Protein AF-A0A7S3IAJ1-F1 (afdb_monomer_lite)

Foldseek 3Di:
DPPPPPPPVVVVVVVVVVCVVVLVVVVVVLVPDPDDLVVSLVVVLVSLVVVVLVVLLNQLSVLLSVCVNVLPFAFPVDNDSLVPDDPVSSSVSSSVLSVCLLVPHDGDDDDPVSVVVSVVSSVVSVVSVVVSVVVNVVSVD

pLDDT: mean 77.41, std 12.77, range [37.03, 92.25]

InterPro domains:
  IPR005821 Ion transport domain [PF00520] (11-137)
  IPR050818 Potassium channel, voltage-dependent, EAG/ELK/ERG-like, animal-type [PTHR10217] (10-140)

Secondary structure (DSSP, 8-state):
-------HHHHHHHHHHGGGHHHHHHHHHHHH----HHHHHHHHHHHHHHHHHHHHHHHHHHHHHHHHHH-----TT--S-GGGS-HHHHHHHHHHHHHHHHHT------SHHHHHHHHHHHHHHHHHHHHHHHHHHHHH-

Organism: NCBI:txid342563

Structure (mmCIF, N/CA/C/O backbone):
data_AF-A0A7S3IAJ1-F1
#
_entry.id   AF-A0A7S3IAJ1-F1
#
loop_
_atom_site.group_PDB
_atom_site.id
_atom_site.type_symbol
_atom_site.label_atom_id
_atom_site.label_alt_id
_atom_site.label_comp_id
_atom_site.label_asym_id
_atom_site.label_entity_id
_atom_site.label_seq_id
_atom_site.pdbx_PDB_ins_code
_atom_site.Cartn_x
_atom_site.Cartn_y
_atom_site.Cartn_z
_atom_site.occupancy
_atom_site.B_iso_or_equiv
_atom_site.auth_seq_id
_atom_site.auth_comp_id
_atom_site.auth_asym_id
_atom_site.auth_atom_id
_atom_site.pdbx_PDB_model_num
ATOM 1 N N . LYS A 1 1 ? 22.131 -12.814 -17.090 1.00 38.03 1 LYS A N 1
ATOM 2 C CA . LYS A 1 1 ? 22.002 -14.233 -16.691 1.00 38.03 1 LYS A CA 1
ATOM 3 C C . LYS A 1 1 ? 22.110 -14.258 -15.177 1.00 38.03 1 LYS A C 1
ATOM 5 O O . LYS A 1 1 ? 23.207 -14.431 -14.697 1.00 38.03 1 LYS A O 1
ATOM 10 N N . ASP A 1 2 ? 21.004 -13.954 -14.503 1.00 37.03 2 ASP A N 1
ATOM 11 C CA . ASP A 1 2 ? 20.763 -14.167 -13.068 1.00 37.03 2 ASP A CA 1
ATOM 12 C C . ASP A 1 2 ? 19.268 -13.914 -12.860 1.00 37.03 2 ASP A C 1
ATOM 14 O O . ASP A 1 2 ? 18.814 -12.819 -12.563 1.00 37.03 2 ASP A O 1
ATOM 18 N N . SER A 1 3 ? 18.479 -14.926 -13.210 1.00 41.53 3 SER A N 1
ATOM 19 C CA . SER A 1 3 ? 17.014 -14.931 -13.131 1.00 41.53 3 SER A CA 1
ATOM 20 C C . SER A 1 3 ? 16.522 -15.918 -12.065 1.00 41.53 3 SER A C 1
ATOM 22 O O . SER A 1 3 ? 15.397 -16.402 -12.142 1.00 41.53 3 SER A O 1
ATOM 24 N N . SER A 1 4 ? 17.386 -16.268 -11.106 1.00 45.78 4 SER A N 1
ATOM 25 C CA . SER A 1 4 ? 17.139 -17.288 -10.077 1.00 45.78 4 SER A CA 1
ATOM 26 C C . SER A 1 4 ? 17.274 -16.789 -8.639 1.00 45.78 4 SER A C 1
ATOM 28 O O . SER A 1 4 ? 17.060 -17.575 -7.723 1.00 45.78 4 SER A O 1
ATOM 30 N N . GLU A 1 5 ? 17.534 -15.501 -8.417 1.00 44.72 5 GLU A N 1
ATOM 31 C CA . GLU A 1 5 ? 17.255 -14.880 -7.122 1.00 44.72 5 GLU A CA 1
ATOM 32 C C . GLU A 1 5 ? 15.891 -14.198 -7.207 1.00 44.72 5 GLU A C 1
ATOM 34 O O . GLU A 1 5 ? 15.760 -12.985 -7.336 1.00 44.72 5 GLU A O 1
ATOM 39 N N . VAL A 1 6 ? 14.827 -15.005 -7.145 1.00 51.25 6 VAL A N 1
ATOM 40 C CA . VAL A 1 6 ? 13.617 -14.518 -6.479 1.00 51.25 6 VAL A CA 1
ATOM 41 C C . VAL A 1 6 ? 14.059 -14.271 -5.045 1.00 51.25 6 VAL A C 1
ATOM 43 O O . VAL A 1 6 ? 14.154 -15.201 -4.246 1.00 51.25 6 VAL A O 1
ATOM 46 N N . ASP A 1 7 ? 14.453 -13.025 -4.809 1.00 53.66 7 ASP A N 1
ATOM 47 C CA . ASP A 1 7 ? 15.040 -12.479 -3.599 1.00 53.66 7 ASP A CA 1
ATOM 48 C C . ASP A 1 7 ? 14.479 -13.179 -2.355 1.00 53.66 7 ASP A C 1
ATOM 50 O O . ASP A 1 7 ? 13.279 -13.118 -2.071 1.00 53.66 7 ASP A O 1
ATOM 54 N N . LEU A 1 8 ? 15.332 -13.873 -1.599 1.00 51.91 8 LEU A N 1
ATOM 55 C CA . LEU A 1 8 ? 14.949 -14.564 -0.359 1.00 51.91 8 LEU A CA 1
ATOM 56 C C . LEU A 1 8 ? 14.244 -13.594 0.616 1.00 51.91 8 LEU A C 1
ATOM 58 O O . LEU A 1 8 ? 13.355 -13.975 1.377 1.00 51.91 8 LEU A O 1
ATOM 62 N N . SER A 1 9 ? 14.600 -12.312 0.527 1.00 58.19 9 SER A N 1
ATOM 63 C CA . SER A 1 9 ? 13.961 -11.159 1.165 1.00 58.19 9 SER A CA 1
ATOM 64 C C . SER A 1 9 ? 12.497 -10.958 0.743 1.00 58.19 9 SER A C 1
ATOM 66 O O . SER A 1 9 ? 11.669 -10.673 1.605 1.00 58.19 9 SER A O 1
ATOM 68 N N . SER A 1 10 ? 12.136 -11.186 -0.523 1.00 58.06 10 SER A N 1
ATOM 69 C CA . SER A 1 10 ? 10.759 -11.127 -1.046 1.00 58.06 10 SER A CA 1
ATOM 70 C C . SER A 1 10 ? 9.877 -12.257 -0.499 1.00 58.06 10 SER A C 1
ATOM 72 O O . SER A 1 10 ? 8.728 -12.025 -0.114 1.00 58.06 10 SER A O 1
ATOM 74 N N . ILE A 1 11 ? 10.419 -13.474 -0.377 1.00 55.94 11 ILE A N 1
ATOM 75 C CA . ILE A 1 11 ? 9.731 -14.612 0.265 1.00 55.94 11 ILE A CA 1
ATOM 76 C C . ILE A 1 11 ? 9.591 -14.374 1.776 1.00 55.94 11 ILE A C 1
ATOM 78 O O . ILE A 1 11 ? 8.529 -14.620 2.348 1.00 55.94 11 ILE A O 1
ATOM 82 N N . LEU A 1 12 ? 10.618 -13.825 2.430 1.00 58.50 12 LEU A N 1
ATOM 83 C CA . LEU A 1 12 ? 10.544 -13.407 3.834 1.00 58.50 12 LEU A CA 1
ATOM 84 C C . LEU A 1 12 ? 9.524 -12.275 4.056 1.00 58.50 12 LEU A C 1
ATOM 86 O O . LEU A 1 12 ? 8.871 -12.250 5.100 1.00 58.50 12 LEU A O 1
ATOM 90 N N . PHE A 1 13 ? 9.321 -11.387 3.078 1.00 62.62 13 PHE A N 1
ATOM 91 C CA . PHE A 1 13 ? 8.286 -10.345 3.097 1.00 62.62 13 PHE A CA 1
ATOM 92 C C . PHE A 1 13 ? 6.871 -10.931 2.983 1.00 62.62 13 PHE A C 1
ATOM 94 O O . PHE A 1 13 ? 5.982 -10.565 3.756 1.00 62.62 13 PHE A O 1
ATOM 101 N N . LEU A 1 14 ? 6.676 -11.908 2.090 1.00 57.88 14 LEU A N 1
ATOM 102 C CA . LEU A 1 14 ? 5.436 -12.688 1.973 1.00 57.88 14 LEU A CA 1
ATOM 103 C C . LEU A 1 14 ? 5.142 -13.501 3.246 1.00 57.88 14 LEU A C 1
ATOM 105 O O . LEU A 1 14 ? 3.997 -13.571 3.690 1.00 57.88 14 LEU A O 1
ATOM 109 N N . LEU A 1 15 ? 6.163 -14.052 3.907 1.00 57.38 15 LEU A N 1
ATOM 110 C CA . LEU A 1 15 ? 6.016 -14.681 5.227 1.00 57.38 15 LEU A CA 1
ATOM 111 C C . LEU A 1 15 ? 5.776 -13.646 6.344 1.00 57.38 15 LEU A C 1
ATOM 113 O O . LEU A 1 15 ? 5.126 -13.944 7.348 1.00 57.38 15 LEU A O 1
ATOM 117 N N . GLY A 1 16 ? 6.231 -12.406 6.161 1.00 61.50 16 GLY A N 1
ATOM 118 C CA . GLY A 1 16 ? 5.900 -11.256 7.002 1.00 61.50 16 GLY A CA 1
ATOM 119 C C . GLY A 1 16 ? 4.416 -10.881 6.951 1.00 61.50 16 GLY A C 1
ATOM 120 O O . GLY A 1 16 ? 3.850 -10.535 7.988 1.00 61.50 16 GLY A O 1
ATOM 121 N N . ILE A 1 17 ? 3.748 -11.049 5.803 1.00 62.88 17 ILE A N 1
ATOM 122 C CA . ILE A 1 17 ? 2.296 -10.836 5.636 1.00 62.88 17 ILE A CA 1
ATOM 123 C C . ILE A 1 17 ? 1.472 -11.773 6.537 1.00 62.88 17 ILE A C 1
ATOM 125 O O . ILE A 1 17 ? 0.432 -11.371 7.056 1.00 62.88 17 ILE A O 1
ATOM 129 N N . LEU A 1 18 ? 1.959 -12.976 6.861 1.00 54.62 18 LEU A N 1
ATOM 130 C CA . LEU A 1 18 ? 1.295 -13.855 7.840 1.00 54.62 18 LEU A CA 1
ATOM 131 C C . LEU A 1 18 ? 1.302 -13.275 9.270 1.00 54.62 18 LEU A C 1
ATOM 133 O O . LEU A 1 18 ? 0.447 -13.628 10.088 1.00 54.62 18 LEU A O 1
ATOM 137 N N . LYS A 1 19 ? 2.196 -12.325 9.594 1.00 58.66 19 LYS A N 1
ATOM 138 C CA . LYS A 1 19 ? 2.176 -11.621 10.893 1.00 58.66 19 LYS A CA 1
ATOM 139 C C . LYS A 1 19 ? 1.010 -10.632 11.030 1.00 58.66 19 LYS A C 1
ATOM 141 O O . LYS A 1 19 ? 0.747 -10.211 12.160 1.00 58.66 19 LYS A O 1
ATOM 146 N N . ILE A 1 20 ? 0.246 -10.345 9.967 1.00 63.53 20 ILE A N 1
ATOM 147 C CA . ILE A 1 20 ? -1.007 -9.559 10.017 1.00 63.53 20 ILE A CA 1
ATOM 148 C C . ILE A 1 20 ? -2.034 -10.198 10.973 1.00 63.53 20 ILE A C 1
ATOM 150 O O . ILE A 1 20 ? -2.811 -9.490 11.614 1.00 63.53 20 ILE A O 1
ATOM 154 N N . TYR A 1 21 ? -1.962 -11.517 11.203 1.00 61.09 21 TYR A N 1
ATOM 155 C CA . TYR A 1 21 ? -2.769 -12.207 12.219 1.00 61.09 21 TYR A CA 1
ATOM 156 C C . TYR A 1 21 ? -2.631 -11.601 13.632 1.00 61.09 21 TYR A C 1
ATOM 158 O O . TYR A 1 21 ? -3.592 -11.580 14.405 1.00 61.09 21 TYR A O 1
ATOM 166 N N . ARG A 1 22 ? -1.465 -11.044 13.998 1.00 63.50 22 ARG A N 1
ATOM 167 C CA . ARG A 1 22 ? -1.283 -10.408 15.318 1.00 63.50 22 ARG A CA 1
ATOM 168 C C . ARG A 1 22 ? -2.073 -9.110 15.462 1.00 63.50 22 ARG A C 1
ATOM 170 O O . ARG A 1 22 ? -2.503 -8.797 16.568 1.00 63.50 22 ARG A O 1
ATOM 177 N N . ILE A 1 23 ? -2.320 -8.393 14.371 1.00 64.12 23 ILE A N 1
ATOM 178 C CA . ILE A 1 23 ? -3.099 -7.152 14.378 1.00 64.12 23 ILE A CA 1
ATOM 179 C C . ILE A 1 23 ? -4.597 -7.438 14.597 1.00 64.12 23 ILE A C 1
ATOM 181 O O . ILE A 1 23 ? -5.267 -6.677 15.294 1.00 64.12 23 ILE A O 1
ATOM 185 N N . ALA A 1 24 ? -5.110 -8.594 14.155 1.00 61.12 24 ALA A N 1
ATOM 186 C CA . ALA A 1 24 ? -6.467 -9.038 14.499 1.00 61.12 24 ALA A CA 1
ATOM 187 C C . ALA A 1 24 ? -6.666 -9.229 16.019 1.00 61.12 24 ALA A C 1
ATOM 189 O O . ALA A 1 24 ? -7.776 -9.075 16.532 1.00 61.12 24 ALA A O 1
ATOM 190 N N . ARG A 1 25 ? -5.592 -9.488 16.782 1.00 63.28 25 ARG A N 1
ATOM 191 C CA . ARG A 1 25 ? -5.649 -9.533 18.255 1.00 63.28 25 ARG A CA 1
ATOM 192 C C . ARG A 1 25 ? -5.799 -8.148 18.894 1.00 63.28 25 ARG A C 1
ATOM 194 O O . ARG A 1 25 ? -6.306 -8.072 20.012 1.00 63.28 25 ARG A O 1
ATOM 201 N N . LEU A 1 26 ? -5.417 -7.068 18.209 1.00 62.84 26 LEU A N 1
ATOM 202 C CA . LEU A 1 26 ? -5.547 -5.696 18.714 1.00 62.84 26 LEU A CA 1
ATOM 203 C C . LEU A 1 26 ? -7.024 -5.273 18.826 1.00 62.84 26 LEU A C 1
ATOM 205 O O . LEU A 1 26 ? -7.406 -4.647 19.814 1.00 62.84 26 LEU A O 1
ATOM 209 N N . ASN A 1 27 ? -7.877 -5.747 17.903 1.00 62.38 27 ASN A N 1
ATOM 210 C CA . ASN A 1 27 ? -9.340 -5.608 17.989 1.00 62.38 27 ASN A CA 1
ATOM 211 C C . ASN A 1 27 ? -9.899 -6.165 19.305 1.00 62.38 27 ASN A C 1
ATOM 213 O O . ASN A 1 27 ? -10.797 -5.578 19.907 1.00 62.38 27 ASN A O 1
ATOM 217 N N . ARG A 1 28 ? -9.351 -7.293 19.781 1.00 64.25 28 ARG A N 1
ATOM 218 C CA . ARG A 1 28 ? -9.763 -7.900 21.051 1.00 64.25 28 ARG A CA 1
ATOM 219 C C . ARG A 1 28 ? -9.387 -6.989 22.226 1.00 64.25 28 ARG A C 1
ATOM 221 O O . ARG A 1 28 ? -10.233 -6.723 23.069 1.00 64.25 28 ARG A O 1
ATOM 228 N N . ILE A 1 29 ? -8.166 -6.452 22.252 1.00 66.38 29 ILE A N 1
ATOM 229 C CA . ILE A 1 29 ? -7.669 -5.597 23.348 1.00 66.38 29 ILE A CA 1
ATOM 230 C C . ILE A 1 29 ? -8.486 -4.300 23.472 1.00 66.38 29 ILE A C 1
ATOM 232 O O . ILE A 1 29 ? -8.877 -3.931 24.577 1.00 66.38 29 ILE A O 1
ATOM 236 N N . ILE A 1 30 ? -8.817 -3.649 22.354 1.00 65.06 30 ILE A N 1
ATOM 237 C CA . ILE A 1 30 ? -9.616 -2.410 22.349 1.00 65.06 30 ILE A CA 1
ATOM 238 C C . ILE A 1 30 ? -11.056 -2.660 22.824 1.00 65.06 30 ILE A C 1
ATOM 240 O O . ILE A 1 30 ? -11.651 -1.799 23.474 1.00 65.06 30 ILE A O 1
ATOM 244 N N . ASN A 1 31 ? -11.616 -3.847 22.568 1.00 65.56 31 ASN A N 1
ATOM 245 C CA . ASN A 1 31 ? -12.941 -4.210 23.077 1.00 65.56 31 ASN A CA 1
ATOM 246 C C . ASN A 1 31 ? -12.962 -4.506 24.584 1.00 65.56 31 ASN A C 1
ATOM 248 O O . ASN A 1 31 ? -13.973 -4.226 25.226 1.00 65.56 31 ASN A O 1
ATOM 252 N N . PHE A 1 32 ? -11.869 -5.022 25.154 1.00 59.25 32 PHE A N 1
ATOM 253 C CA . PHE A 1 32 ? -11.760 -5.294 26.595 1.00 59.25 32 PHE A CA 1
ATOM 254 C C . PHE A 1 32 ? -11.357 -4.069 27.431 1.00 59.25 32 PHE A C 1
ATOM 256 O O . PHE A 1 32 ? -11.445 -4.105 28.659 1.00 59.25 32 PHE A O 1
ATOM 263 N N . MET A 1 33 ? -10.945 -2.970 26.794 1.00 62.66 33 MET A N 1
ATOM 264 C CA . MET A 1 33 ? -10.531 -1.756 27.492 1.00 62.66 33 MET A CA 1
ATOM 265 C C . MET A 1 33 ? -11.753 -0.937 27.948 1.00 62.66 33 MET A C 1
ATOM 267 O O . MET A 1 33 ? -12.520 -0.420 27.132 1.00 62.66 33 MET A O 1
ATOM 271 N N . ARG A 1 34 ? -11.927 -0.780 29.268 1.00 62.03 34 ARG A N 1
ATOM 272 C CA . ARG A 1 34 ? -12.905 0.140 29.882 1.00 62.03 34 ARG A CA 1
ATOM 273 C C . ARG A 1 34 ? -12.376 1.584 29.866 1.00 62.03 34 ARG A C 1
ATOM 275 O O . ARG A 1 34 ? -12.111 2.165 30.911 1.00 62.03 34 ARG A O 1
ATOM 282 N N . ALA A 1 35 ? -12.158 2.141 28.678 1.00 69.44 35 ALA A N 1
ATOM 283 C CA . ALA A 1 35 ? -11.758 3.539 28.497 1.00 69.44 35 ALA A CA 1
ATOM 284 C C . ALA A 1 35 ? -12.985 4.456 28.326 1.00 69.44 35 ALA A C 1
ATOM 286 O O . ALA A 1 35 ? -14.072 3.987 27.982 1.00 69.44 35 ALA A O 1
ATOM 287 N N . LYS A 1 36 ? -12.806 5.768 28.543 1.00 75.12 36 LYS A N 1
ATOM 288 C CA . LYS A 1 36 ? -13.824 6.787 28.225 1.00 75.12 36 LYS A CA 1
ATOM 289 C C . LYS A 1 36 ? -14.227 6.695 26.747 1.00 75.12 36 LYS A C 1
ATOM 291 O O . LYS A 1 36 ? -13.397 6.335 25.910 1.00 75.12 36 LYS A O 1
ATOM 296 N N . TYR A 1 37 ? -15.479 7.045 26.444 1.00 76.62 37 TYR A N 1
ATOM 297 C CA . TYR A 1 37 ? -16.051 6.971 25.094 1.00 76.62 37 TYR A CA 1
ATOM 298 C C . TYR A 1 37 ? -15.156 7.644 24.039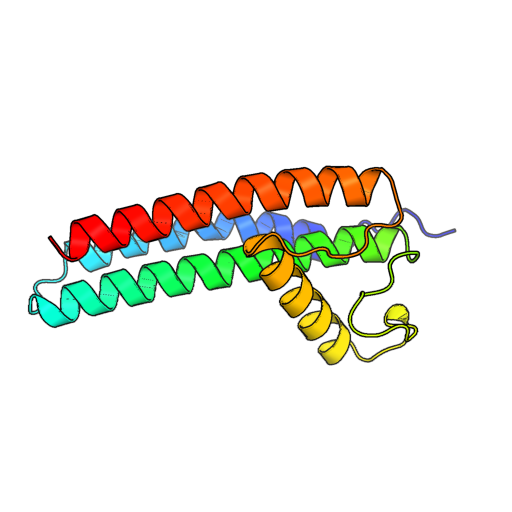 1.00 76.62 37 TYR A C 1
ATOM 300 O O . TYR A 1 37 ? -14.785 6.999 23.060 1.00 76.62 37 TYR A O 1
ATOM 308 N N . ASP A 1 38 ? -14.688 8.866 24.313 1.00 76.94 38 ASP A N 1
ATOM 309 C CA . ASP A 1 38 ? -13.837 9.635 23.391 1.00 76.94 38 ASP A CA 1
ATOM 310 C C . ASP A 1 38 ? -12.485 8.959 23.124 1.00 76.94 38 ASP A C 1
ATOM 312 O O . ASP A 1 38 ? -12.011 8.897 21.992 1.00 76.94 38 ASP A O 1
ATOM 316 N N . VAL A 1 39 ? -11.874 8.376 24.161 1.00 82.00 39 VAL A N 1
ATOM 317 C CA . VAL A 1 39 ? -10.590 7.665 24.041 1.00 82.00 39 VAL A CA 1
ATOM 318 C C . VAL A 1 39 ? -10.767 6.369 23.251 1.00 82.00 39 VAL A C 1
ATOM 320 O O . VAL A 1 39 ? -9.912 6.007 22.444 1.00 82.00 39 VAL A O 1
ATOM 323 N N . LYS A 1 40 ? -11.894 5.673 23.439 1.00 80.31 40 LYS A N 1
ATOM 324 C CA . LYS A 1 40 ? -12.226 4.462 22.681 1.00 80.31 40 LYS A CA 1
ATOM 325 C C . LYS A 1 40 ? -12.467 4.774 21.203 1.00 80.31 40 LYS A C 1
ATOM 327 O O . LYS A 1 40 ? -12.022 4.005 20.351 1.00 80.31 40 LYS A O 1
ATOM 332 N N . LEU A 1 41 ? -13.132 5.889 20.904 1.00 81.06 41 LEU A N 1
ATOM 333 C CA . LEU A 1 41 ? -13.337 6.376 19.541 1.00 81.06 41 LEU A CA 1
ATOM 334 C C . LEU A 1 41 ? -11.999 6.723 18.873 1.00 81.06 41 LEU A C 1
ATOM 336 O O . LEU A 1 41 ? -11.704 6.204 17.796 1.00 81.06 41 LEU A O 1
ATOM 340 N N . LEU A 1 42 ? -11.150 7.506 19.546 1.00 83.12 42 LEU A N 1
ATOM 341 C CA . LEU A 1 42 ? -9.825 7.876 19.040 1.00 83.12 42 LEU A CA 1
ATOM 342 C C . LEU A 1 42 ? -8.945 6.647 18.779 1.00 83.12 42 LEU A C 1
ATOM 344 O O . LEU A 1 42 ? -8.301 6.565 17.736 1.00 83.12 42 LEU A O 1
ATOM 348 N N . LEU A 1 43 ? -8.943 5.663 19.685 1.00 82.06 43 LEU A N 1
ATOM 349 C CA . LEU A 1 43 ? -8.191 4.417 19.503 1.00 82.06 43 LEU A CA 1
ATOM 350 C C . LEU A 1 43 ? -8.675 3.617 18.292 1.00 82.06 43 LEU A C 1
ATOM 352 O O . LEU A 1 43 ? -7.849 3.066 17.567 1.00 82.06 43 LEU A O 1
ATOM 356 N N . ARG A 1 44 ? -9.989 3.573 18.038 1.00 80.75 44 ARG A N 1
ATOM 357 C CA . ARG A 1 44 ? -10.549 2.911 16.848 1.00 80.75 44 ARG A CA 1
ATOM 358 C C . ARG A 1 44 ? -10.132 3.615 15.558 1.00 80.75 44 ARG A C 1
ATOM 360 O O . ARG A 1 44 ? -9.705 2.942 14.625 1.00 80.75 44 ARG A O 1
ATOM 367 N N . ILE A 1 45 ? -10.193 4.947 15.517 1.00 82.75 45 ILE A N 1
ATOM 368 C CA . ILE A 1 45 ? -9.754 5.742 14.356 1.00 82.75 45 ILE A CA 1
ATOM 369 C C . ILE A 1 45 ? -8.247 5.573 14.124 1.00 82.75 45 ILE A C 1
ATOM 371 O O . ILE A 1 45 ? -7.814 5.310 13.005 1.00 82.75 45 ILE A O 1
ATOM 375 N N . CYS A 1 46 ? -7.442 5.648 15.184 1.00 83.62 46 CYS A N 1
ATOM 376 C CA . CYS A 1 46 ? -5.997 5.430 15.116 1.00 83.62 46 CYS A CA 1
ATOM 377 C C . CYS A 1 46 ? -5.660 4.021 14.601 1.00 83.62 46 CYS A C 1
ATOM 379 O O . CYS A 1 46 ? -4.782 3.852 13.757 1.00 83.62 46 CYS A O 1
ATOM 381 N N . GLN A 1 47 ? -6.409 3.006 15.038 1.00 82.38 47 GLN A N 1
ATOM 382 C CA . GLN A 1 47 ? -6.258 1.645 14.539 1.00 82.38 47 GLN A CA 1
ATOM 383 C C . GLN A 1 47 ? -6.594 1.536 13.042 1.00 82.38 47 GLN A C 1
ATOM 385 O O . GLN A 1 47 ? -5.840 0.903 12.305 1.00 82.38 47 GLN A O 1
ATOM 390 N N . LEU A 1 48 ? -7.687 2.155 12.582 1.00 81.88 48 LEU A N 1
ATOM 391 C CA . LEU A 1 48 ? -8.061 2.221 11.160 1.00 81.88 48 LEU A CA 1
ATOM 392 C C . LEU A 1 48 ? -6.963 2.885 10.313 1.00 81.88 48 LEU A C 1
ATOM 394 O O . LEU A 1 48 ? -6.579 2.345 9.277 1.00 81.88 48 LEU A O 1
ATOM 398 N N . LEU A 1 49 ? -6.403 4.004 10.779 1.00 84.81 49 LEU A N 1
ATOM 399 C CA . LEU A 1 49 ? -5.276 4.676 10.122 1.00 84.81 49 LEU A CA 1
ATOM 400 C C . LEU A 1 49 ? -4.030 3.787 10.061 1.00 84.81 49 LEU A C 1
ATOM 402 O O . LEU A 1 49 ? -3.374 3.710 9.025 1.00 84.81 49 LEU A O 1
ATOM 406 N N . PHE A 1 50 ? -3.716 3.074 11.141 1.00 82.69 50 PHE A N 1
ATOM 407 C CA . PHE A 1 50 ? -2.594 2.137 11.159 1.00 82.69 50 PHE A CA 1
ATOM 408 C C . PHE A 1 50 ? -2.783 0.988 10.157 1.00 82.69 50 PHE A C 1
ATOM 410 O O . PHE A 1 50 ? -1.842 0.624 9.451 1.00 82.69 50 PHE A O 1
ATOM 417 N N . PHE A 1 51 ? -4.000 0.444 10.045 1.00 81.75 51 PHE A N 1
ATOM 418 C CA . PHE A 1 51 ? -4.331 -0.546 9.017 1.00 81.75 51 PHE A CA 1
ATOM 419 C C . PHE A 1 51 ? -4.137 0.002 7.602 1.00 81.75 51 PHE A C 1
ATOM 421 O O . PHE A 1 51 ? -3.583 -0.700 6.757 1.00 81.75 51 PHE A O 1
ATOM 428 N N . LEU A 1 52 ? -4.545 1.249 7.355 1.00 85.50 52 LEU A N 1
ATOM 429 C CA . LEU A 1 52 ? -4.365 1.908 6.063 1.00 85.50 52 LEU A CA 1
ATOM 430 C C . LEU A 1 52 ? -2.882 2.070 5.708 1.00 85.50 52 LEU A C 1
ATOM 432 O O . LEU A 1 52 ? -2.470 1.717 4.607 1.00 85.50 52 LEU A O 1
ATOM 436 N N . LEU A 1 53 ? -2.061 2.547 6.648 1.00 85.50 53 LEU A N 1
ATOM 437 C CA . LEU A 1 53 ? -0.615 2.687 6.445 1.00 85.50 53 LEU A CA 1
ATOM 438 C C . LEU A 1 53 ? 0.057 1.341 6.159 1.00 85.50 53 LEU A C 1
ATOM 440 O O . LEU A 1 53 ? 0.914 1.252 5.280 1.00 85.50 53 LEU A O 1
ATOM 444 N N . MET A 1 54 ? -0.354 0.285 6.866 1.00 81.88 54 MET A N 1
ATOM 445 C CA . MET A 1 54 ? 0.134 -1.064 6.590 1.00 81.88 54 MET A CA 1
ATOM 446 C C . MET A 1 54 ? -0.276 -1.560 5.209 1.00 81.88 54 MET A C 1
ATOM 448 O O . MET A 1 54 ? 0.563 -2.112 4.503 1.00 81.88 54 MET A O 1
ATOM 452 N N . TYR A 1 55 ? -1.519 -1.321 4.791 1.00 85.38 55 TYR A N 1
ATOM 453 C CA . TYR A 1 55 ? -1.956 -1.638 3.434 1.00 85.38 55 TYR A CA 1
ATOM 454 C C . TYR A 1 55 ? -1.079 -0.943 2.382 1.00 85.38 55 TYR A C 1
ATOM 456 O O . TYR A 1 55 ? -0.551 -1.609 1.495 1.00 85.38 55 TYR A O 1
ATOM 464 N N . VAL A 1 56 ? -0.846 0.367 2.519 1.00 88.81 56 VAL A N 1
ATOM 465 C CA . VAL A 1 56 ? -0.002 1.133 1.585 1.00 88.81 56 VAL A CA 1
ATOM 466 C C . VAL A 1 56 ? 1.432 0.599 1.550 1.00 88.81 56 VAL A C 1
ATOM 468 O O . VAL A 1 56 ? 1.995 0.459 0.470 1.00 88.81 56 VAL A O 1
ATOM 471 N N . HIS A 1 57 ? 2.021 0.251 2.697 1.00 85.94 57 HIS A N 1
ATOM 472 C CA . HIS A 1 57 ? 3.359 -0.347 2.750 1.00 85.94 57 HIS A CA 1
ATOM 473 C C . HIS A 1 57 ? 3.427 -1.685 1.999 1.00 85.94 57 HIS A C 1
ATOM 475 O O . HIS A 1 57 ? 4.363 -1.914 1.236 1.00 85.94 57 HIS A O 1
ATOM 481 N N . LEU A 1 58 ? 2.421 -2.552 2.162 1.00 83.56 58 LEU A N 1
ATOM 482 C CA . LEU A 1 58 ? 2.355 -3.830 1.447 1.00 83.56 58 LEU A CA 1
ATOM 483 C C . LEU A 1 58 ? 2.237 -3.629 -0.064 1.00 83.56 58 LEU A C 1
ATOM 485 O O . LEU A 1 58 ? 2.938 -4.296 -0.824 1.00 83.56 58 LEU A O 1
ATOM 489 N N . VAL A 1 59 ? 1.387 -2.693 -0.489 1.00 87.50 59 VAL A N 1
ATOM 490 C CA . VAL A 1 59 ? 1.246 -2.328 -1.902 1.00 87.50 59 VAL A CA 1
ATOM 491 C C . VAL A 1 59 ? 2.557 -1.762 -2.450 1.00 87.50 59 VAL A C 1
ATOM 493 O O . VAL A 1 59 ? 2.973 -2.169 -3.530 1.00 87.50 59 VAL A O 1
ATOM 496 N N . ALA A 1 60 ? 3.258 -0.920 -1.688 1.00 86.94 60 ALA A N 1
ATOM 497 C CA . ALA A 1 60 ? 4.544 -0.346 -2.085 1.00 86.94 60 ALA A CA 1
ATOM 498 C C . ALA A 1 60 ? 5.633 -1.396 -2.268 1.00 86.94 60 ALA A C 1
ATOM 500 O O . ALA A 1 60 ? 6.344 -1.374 -3.272 1.00 86.94 60 ALA A O 1
ATOM 501 N N . CYS A 1 61 ? 5.738 -2.346 -1.342 1.00 84.38 61 CYS A N 1
ATOM 502 C CA . CYS A 1 61 ? 6.686 -3.447 -1.464 1.00 84.38 61 CYS A CA 1
ATOM 503 C C . CYS A 1 61 ? 6.331 -4.366 -2.640 1.00 84.38 61 CYS A C 1
ATOM 505 O O . CYS A 1 61 ? 7.217 -4.736 -3.408 1.00 84.38 61 CYS A O 1
ATOM 507 N N . ALA A 1 62 ? 5.049 -4.691 -2.832 1.00 83.62 62 ALA A N 1
ATOM 508 C CA . ALA A 1 62 ? 4.602 -5.503 -3.964 1.00 83.62 62 ALA A CA 1
ATOM 509 C C . ALA A 1 62 ? 4.863 -4.806 -5.310 1.00 83.62 62 ALA A C 1
ATOM 511 O O . ALA A 1 62 ? 5.351 -5.435 -6.249 1.00 83.62 62 ALA A O 1
ATOM 512 N N . TRP A 1 63 ? 4.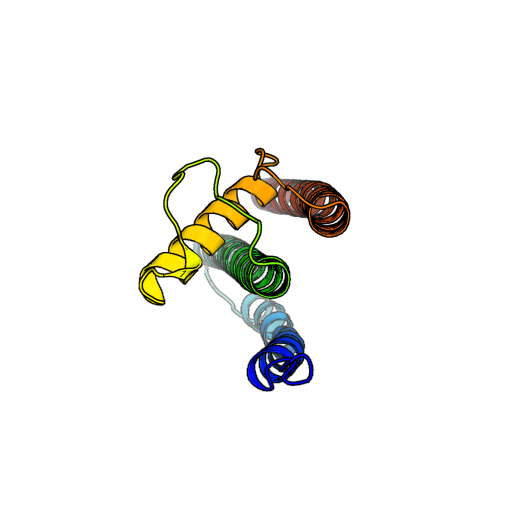594 -3.501 -5.390 1.00 86.62 63 TRP A N 1
ATOM 513 C CA . TRP A 1 63 ? 4.871 -2.693 -6.573 1.00 86.62 63 TRP A CA 1
ATOM 514 C C . TRP A 1 63 ? 6.362 -2.654 -6.895 1.00 86.62 63 TRP A C 1
ATOM 516 O O . TRP A 1 63 ? 6.749 -2.897 -8.037 1.00 86.62 63 TRP A O 1
ATOM 526 N N . TRP A 1 64 ? 7.205 -2.429 -5.885 1.00 84.62 64 TRP A N 1
ATOM 527 C CA . TRP A 1 64 ? 8.654 -2.399 -6.061 1.00 84.62 64 TRP A CA 1
ATOM 528 C C . TRP A 1 64 ? 9.208 -3.726 -6.588 1.00 84.62 64 TRP A C 1
ATOM 530 O O . TRP A 1 64 ? 10.066 -3.710 -7.467 1.00 84.62 64 TRP A O 1
ATOM 540 N N . ILE A 1 65 ? 8.696 -4.871 -6.123 1.00 81.50 65 ILE A N 1
ATOM 541 C CA . ILE A 1 65 ? 9.105 -6.197 -6.620 1.00 81.50 65 ILE A CA 1
ATOM 542 C C . ILE A 1 65 ? 8.787 -6.341 -8.115 1.00 81.50 65 ILE A C 1
ATOM 544 O O . ILE A 1 65 ? 9.641 -6.757 -8.896 1.00 81.50 65 ILE A O 1
ATOM 548 N N . ILE A 1 66 ? 7.576 -5.961 -8.532 1.00 84.12 66 ILE A N 1
ATOM 549 C CA . ILE A 1 66 ? 7.139 -6.063 -9.934 1.00 84.12 66 ILE A CA 1
ATOM 550 C C . ILE A 1 66 ? 7.966 -5.143 -10.835 1.00 84.12 66 ILE A C 1
ATOM 552 O O . ILE A 1 66 ? 8.386 -5.539 -11.922 1.00 84.12 66 ILE A O 1
ATOM 556 N N . VAL A 1 67 ? 8.207 -3.917 -10.380 1.00 84.69 67 VAL A N 1
ATOM 557 C CA . VAL A 1 67 ? 8.994 -2.924 -11.111 1.00 84.69 67 VAL A CA 1
ATOM 558 C C . VAL A 1 67 ? 10.467 -3.327 -11.199 1.00 84.69 67 VAL A C 1
ATOM 560 O O . VAL A 1 67 ? 11.076 -3.166 -12.254 1.00 84.69 67 VAL A O 1
ATOM 563 N N . SER A 1 68 ? 11.030 -3.890 -10.129 1.00 81.56 68 SER A N 1
ATOM 564 C CA . SER A 1 68 ? 12.429 -4.337 -10.090 1.00 81.56 68 SER A CA 1
ATOM 565 C C . SER A 1 68 ? 12.693 -5.530 -11.007 1.00 81.56 68 SER A C 1
ATOM 567 O O . SER A 1 68 ? 13.804 -5.659 -11.512 1.00 81.56 68 SER A O 1
ATOM 569 N N . TYR A 1 69 ? 11.686 -6.378 -11.249 1.00 80.62 69 TYR A N 1
ATOM 570 C CA . TYR A 1 69 ? 11.802 -7.518 -12.163 1.00 80.62 69 TYR A CA 1
ATOM 571 C C . TYR A 1 69 ? 11.943 -7.091 -13.629 1.00 80.62 69 TYR A C 1
ATOM 573 O O . TYR A 1 69 ? 12.686 -7.699 -14.393 1.00 80.62 69 TYR A O 1
ATOM 581 N N . ASP A 1 70 ? 11.209 -6.056 -14.026 1.00 77.50 70 ASP A N 1
ATOM 582 C CA . ASP A 1 70 ? 11.099 -5.631 -15.421 1.00 77.50 70 ASP A CA 1
ATOM 583 C C . ASP A 1 70 ? 12.023 -4.449 -15.760 1.00 77.50 70 ASP A C 1
ATOM 585 O O . ASP A 1 70 ? 12.368 -4.257 -16.918 1.00 77.50 70 ASP A O 1
ATOM 589 N N . GLN A 1 71 ? 12.428 -3.651 -14.766 1.00 79.06 71 GLN A N 1
ATOM 590 C CA . GLN A 1 71 ? 13.317 -2.480 -14.889 1.00 79.06 71 GLN A CA 1
ATOM 591 C C . GLN A 1 71 ? 12.913 -1.430 -15.949 1.00 79.06 71 GLN A C 1
ATOM 593 O O . GLN A 1 71 ? 13.692 -0.546 -16.290 1.00 79.06 71 GLN A O 1
ATOM 598 N N . ASN A 1 72 ? 11.673 -1.485 -16.442 1.00 81.25 72 ASN A N 1
ATOM 599 C CA . ASN A 1 72 ? 11.171 -0.623 -17.517 1.00 81.25 72 ASN A CA 1
ATOM 600 C C . ASN A 1 72 ? 10.212 0.476 -17.031 1.00 81.25 72 ASN A C 1
ATOM 602 O O . ASN A 1 72 ? 9.746 1.298 -17.823 1.00 81.25 72 ASN A O 1
ATOM 606 N N . TRP A 1 73 ? 9.858 0.482 -15.744 1.00 84.81 73 TRP A N 1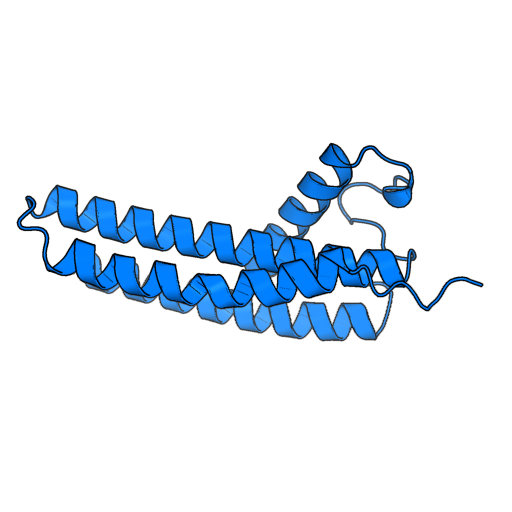
ATOM 607 C CA . TRP A 1 73 ? 8.927 1.461 -15.188 1.00 84.81 73 TRP A CA 1
ATOM 608 C C . TRP A 1 73 ? 9.633 2.762 -14.800 1.00 84.81 73 TRP A C 1
ATOM 610 O O . TRP A 1 73 ? 10.715 2.742 -14.217 1.00 84.81 73 TRP A O 1
ATOM 620 N N . VAL A 1 74 ? 8.974 3.886 -15.084 1.00 83.88 74 VAL A N 1
ATOM 621 C CA . VAL A 1 74 ? 9.428 5.239 -14.746 1.00 83.88 74 VAL A CA 1
ATOM 622 C C . VAL A 1 74 ? 8.256 5.986 -14.100 1.00 83.88 74 VAL A C 1
ATOM 624 O O . VAL A 1 74 ? 7.168 5.993 -14.685 1.00 83.88 74 VAL A O 1
ATOM 627 N N . PRO A 1 75 ? 8.428 6.587 -12.910 1.00 81.62 75 PRO A N 1
ATOM 628 C CA . PRO A 1 75 ? 7.356 7.204 -12.166 1.00 81.62 75 PRO A CA 1
ATOM 629 C C . PRO A 1 75 ? 6.890 8.460 -12.900 1.00 81.62 75 PRO A C 1
ATOM 631 O O . PRO A 1 75 ? 7.709 9.228 -13.401 1.00 81.62 75 PRO A O 1
ATOM 634 N N . PRO A 1 76 ? 5.580 8.738 -12.913 1.00 76.50 76 PRO A N 1
ATOM 635 C CA . PRO A 1 76 ? 5.058 9.946 -13.548 1.00 76.50 76 PRO A CA 1
ATOM 636 C C . PRO A 1 76 ? 5.619 11.244 -12.947 1.00 76.50 76 PRO A C 1
ATOM 638 O O . PRO A 1 76 ? 5.711 12.252 -13.641 1.00 76.50 76 PRO A O 1
ATOM 641 N N . ALA A 1 77 ? 5.979 11.218 -11.658 1.00 72.69 77 ALA A N 1
ATOM 642 C CA . ALA A 1 77 ? 6.474 12.378 -10.922 1.00 72.69 77 ALA A CA 1
ATOM 643 C C . ALA A 1 77 ? 7.937 12.738 -11.234 1.00 72.69 77 ALA A C 1
ATOM 645 O O . ALA A 1 77 ? 8.311 13.896 -11.072 1.00 72.69 77 ALA A O 1
ATOM 646 N N . ASP A 1 78 ? 8.757 11.774 -11.664 1.00 70.25 78 ASP A N 1
ATOM 647 C CA . ASP A 1 78 ? 10.165 12.009 -11.979 1.00 70.25 78 ASP A CA 1
ATOM 648 C C . ASP A 1 78 ? 10.622 11.079 -13.113 1.00 70.25 78 ASP A C 1
ATOM 650 O O . ASP A 1 78 ? 10.517 9.861 -13.018 1.00 70.25 78 ASP A O 1
ATOM 654 N N . GLN A 1 79 ? 11.135 11.649 -14.205 1.00 66.69 79 GLN A N 1
ATOM 655 C CA . GLN A 1 79 ? 11.613 10.875 -15.360 1.00 66.69 79 GLN A CA 1
ATOM 656 C C . GLN A 1 79 ? 13.067 10.396 -15.194 1.00 66.69 79 GLN A C 1
ATOM 658 O O . GLN A 1 79 ? 13.685 9.935 -16.155 1.00 66.69 79 GLN A O 1
ATOM 663 N N . SER A 1 80 ? 13.630 10.522 -13.989 1.00 67.12 80 SER A N 1
ATOM 664 C CA . SER A 1 80 ? 14.981 10.080 -13.653 1.00 67.12 80 SER A CA 1
ATOM 665 C C . SER A 1 80 ? 15.113 8.547 -13.590 1.00 67.12 80 SER A C 1
ATOM 667 O O . SER A 1 80 ? 14.145 7.809 -13.380 1.00 67.12 80 SER A O 1
ATOM 669 N N . GLN A 1 81 ? 16.340 8.041 -13.775 1.00 71.69 81 GLN A N 1
ATOM 670 C CA . GLN A 1 81 ? 16.664 6.617 -13.636 1.00 71.69 81 GLN A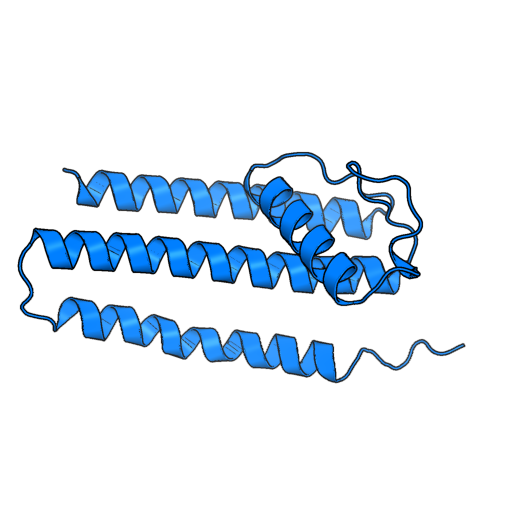 CA 1
ATOM 671 C C . GLN A 1 81 ? 16.653 6.199 -12.156 1.00 71.69 81 GLN A C 1
ATOM 673 O O . GLN A 1 81 ? 17.685 6.033 -11.510 1.00 71.69 81 GLN A O 1
ATOM 678 N N . ILE A 1 82 ? 15.457 5.994 -11.609 1.00 77.88 82 ILE A N 1
ATOM 679 C CA . ILE A 1 82 ? 15.213 5.559 -10.222 1.00 77.88 82 ILE A CA 1
ATOM 680 C C . ILE A 1 82 ? 16.013 4.309 -9.829 1.00 77.88 82 ILE A C 1
ATOM 682 O O . ILE A 1 82 ? 16.314 4.117 -8.652 1.00 77.88 82 ILE A O 1
ATOM 686 N N . PHE A 1 83 ? 16.314 3.422 -10.784 1.00 75.69 83 PHE A N 1
ATOM 687 C CA . PHE A 1 83 ? 17.028 2.170 -10.521 1.00 75.69 83 PHE A CA 1
ATOM 688 C C . PHE A 1 83 ? 18.467 2.399 -10.044 1.00 75.69 83 PHE A C 1
ATOM 690 O O . PHE A 1 83 ? 18.985 1.573 -9.292 1.00 75.69 83 PHE A O 1
ATOM 697 N N . GLU A 1 84 ? 19.073 3.541 -10.372 1.00 80.31 84 GLU A N 1
ATOM 698 C CA . GLU A 1 84 ? 20.426 3.909 -9.931 1.00 80.31 84 GLU A CA 1
ATOM 699 C C . GLU A 1 84 ? 20.434 4.714 -8.620 1.00 80.31 84 GLU A C 1
ATOM 701 O O . GLU A 1 84 ? 21.477 4.874 -7.990 1.00 80.31 84 GLU A O 1
ATOM 706 N N . ALA A 1 85 ? 19.270 5.180 -8.157 1.00 80.44 85 ALA A N 1
ATOM 707 C CA . ALA A 1 85 ? 19.155 6.014 -6.965 1.00 80.44 85 ALA A CA 1
ATOM 708 C C . ALA A 1 85 ? 19.373 5.246 -5.642 1.00 80.44 85 ALA A C 1
ATOM 710 O O . ALA A 1 85 ? 19.362 4.009 -5.579 1.00 80.44 85 ALA A O 1
ATOM 711 N N . GLU A 1 86 ? 19.521 6.000 -4.550 1.00 84.25 86 GLU A N 1
ATOM 712 C CA . GLU A 1 86 ? 19.657 5.465 -3.192 1.00 84.25 86 GLU A CA 1
ATOM 713 C C . GLU A 1 86 ? 18.432 4.624 -2.773 1.00 84.25 86 GLU A C 1
ATOM 715 O O . GLU A 1 86 ? 17.290 4.930 -3.125 1.00 84.25 86 GLU A O 1
ATOM 720 N N . ALA A 1 87 ? 18.650 3.577 -1.967 1.00 78.69 87 ALA A N 1
ATOM 721 C CA . ALA A 1 87 ? 17.590 2.702 -1.454 1.00 78.69 87 ALA A CA 1
ATOM 722 C C . ALA A 1 87 ? 16.480 3.466 -0.707 1.00 78.69 87 ALA A C 1
ATOM 724 O O . ALA A 1 87 ? 15.299 3.146 -0.851 1.00 78.69 87 ALA A O 1
ATOM 725 N N . THR A 1 88 ? 16.844 4.511 0.041 1.00 80.69 88 THR A N 1
ATOM 726 C CA . THR A 1 88 ? 15.897 5.382 0.749 1.00 80.69 88 THR A CA 1
ATOM 727 C C . THR A 1 88 ? 14.950 6.080 -0.226 1.00 80.69 88 THR A C 1
ATOM 729 O O . THR A 1 88 ? 13.734 6.075 -0.035 1.00 80.69 88 THR A O 1
ATOM 732 N N . TYR A 1 89 ? 15.496 6.637 -1.309 1.00 84.81 89 TYR A N 1
ATOM 733 C CA . TYR A 1 89 ? 14.717 7.326 -2.335 1.00 84.81 89 TYR A CA 1
ATOM 734 C C . TYR A 1 89 ? 13.767 6.359 -3.058 1.00 84.81 89 TYR A C 1
ATOM 736 O O . TYR A 1 89 ? 12.572 6.632 -3.174 1.00 84.81 89 TYR A O 1
ATOM 744 N N . LYS A 1 90 ? 14.259 5.171 -3.433 1.00 82.81 90 LYS A N 1
ATOM 745 C CA . LYS A 1 90 ? 13.467 4.091 -4.053 1.00 82.81 90 LYS A CA 1
ATOM 746 C C . LYS A 1 90 ? 12.247 3.691 -3.218 1.00 82.81 90 LYS A C 1
ATOM 748 O O . LYS A 1 90 ? 11.143 3.542 -3.752 1.00 82.81 90 LYS A O 1
ATOM 753 N N . TYR A 1 91 ? 12.429 3.561 -1.902 1.00 82.75 91 TYR A N 1
ATOM 754 C CA . TYR A 1 91 ? 11.344 3.245 -0.974 1.00 82.75 91 TYR A CA 1
ATOM 755 C C . TYR A 1 91 ? 10.275 4.345 -0.948 1.00 82.75 91 TYR A C 1
ATOM 757 O O . TYR A 1 91 ? 9.092 4.055 -1.135 1.00 82.75 91 TYR A O 1
ATOM 765 N N . TRP A 1 92 ? 10.674 5.607 -0.769 1.00 85.56 92 TRP A N 1
ATOM 766 C CA . TRP A 1 92 ? 9.730 6.727 -0.682 1.00 85.56 92 TRP A CA 1
ATOM 767 C C . TRP A 1 92 ? 8.968 6.974 -1.985 1.00 85.56 92 TRP A C 1
ATOM 769 O O . TRP A 1 92 ? 7.766 7.233 -1.941 1.00 85.56 92 TRP A O 1
ATOM 779 N N . VAL A 1 93 ? 9.620 6.822 -3.140 1.00 87.62 93 VAL A N 1
ATOM 780 C CA . VAL A 1 93 ? 8.960 6.921 -4.451 1.00 87.62 93 VAL A CA 1
ATOM 781 C C . VAL A 1 93 ? 7.919 5.814 -4.624 1.00 87.62 93 VAL A C 1
ATOM 783 O O . VAL A 1 93 ? 6.794 6.081 -5.049 1.00 87.62 93 VAL A O 1
ATOM 786 N N . SER A 1 94 ? 8.245 4.576 -4.252 1.00 86.00 94 SER A N 1
ATOM 787 C CA . SER A 1 94 ? 7.305 3.445 -4.325 1.00 86.00 94 SER A CA 1
ATOM 788 C C . SER A 1 94 ? 6.126 3.614 -3.372 1.00 86.00 94 SER A C 1
ATOM 790 O O . SER A 1 94 ? 4.980 3.320 -3.722 1.00 86.00 94 SER A O 1
ATOM 792 N N . PHE A 1 95 ? 6.395 4.143 -2.178 1.00 86.88 95 PHE A N 1
ATOM 793 C CA . PHE A 1 95 ? 5.375 4.466 -1.189 1.00 86.88 95 PHE A CA 1
ATOM 794 C C . PHE A 1 95 ? 4.419 5.546 -1.706 1.00 86.88 95 PHE A C 1
ATOM 796 O O . PHE A 1 95 ? 3.205 5.358 -1.670 1.00 86.88 95 PHE A O 1
ATOM 803 N N . TYR A 1 96 ? 4.954 6.632 -2.269 1.00 89.56 96 TYR A N 1
ATOM 804 C CA . TYR A 1 96 ? 4.162 7.700 -2.880 1.00 89.56 96 TYR A CA 1
ATOM 805 C C . TYR A 1 96 ? 3.267 7.182 -4.017 1.00 89.56 96 TYR A C 1
ATOM 807 O O . TYR A 1 96 ? 2.063 7.436 -4.020 1.00 89.56 96 TYR A O 1
ATOM 815 N N . ASN A 1 97 ? 3.814 6.376 -4.932 1.00 89.00 97 ASN A N 1
ATOM 816 C CA . ASN A 1 97 ? 3.035 5.787 -6.028 1.00 89.00 97 ASN A CA 1
ATOM 817 C C . ASN A 1 97 ? 1.937 4.830 -5.527 1.00 89.00 97 ASN A C 1
ATOM 819 O O . ASN A 1 97 ? 0.864 4.751 -6.117 1.00 89.00 97 ASN A O 1
ATOM 823 N N . SER A 1 98 ? 2.149 4.150 -4.402 1.00 89.25 98 SER A N 1
ATOM 824 C CA . SER A 1 98 ? 1.137 3.262 -3.810 1.00 89.25 98 SER A CA 1
ATOM 825 C C . SER A 1 98 ? -0.023 4.023 -3.178 1.00 89.25 98 SER A C 1
ATOM 827 O O . SER A 1 98 ? -1.170 3.585 -3.263 1.00 89.25 98 SER A O 1
ATOM 829 N N . VAL A 1 99 ? 0.250 5.190 -2.587 1.00 90.75 99 VAL A N 1
ATOM 830 C CA . VAL A 1 99 ? -0.804 6.114 -2.141 1.00 90.75 99 VAL A CA 1
ATOM 831 C C . VAL A 1 99 ? -1.607 6.617 -3.341 1.00 90.75 99 VAL A C 1
ATOM 833 O O . VAL A 1 99 ? -2.832 6.659 -3.278 1.00 90.75 99 VAL A O 1
ATOM 836 N N . MET A 1 100 ? -0.943 6.930 -4.456 1.00 90.06 100 MET A N 1
ATOM 837 C CA . MET A 1 100 ? -1.620 7.331 -5.694 1.00 90.06 100 MET A CA 1
ATOM 838 C C . MET A 1 100 ? -2.549 6.222 -6.212 1.00 90.06 100 MET A C 1
ATOM 840 O O . MET A 1 100 ? -3.709 6.502 -6.508 1.00 90.06 100 MET A O 1
ATOM 844 N N . MET A 1 101 ? -2.113 4.956 -6.208 1.00 89.81 101 MET A N 1
ATOM 845 C CA . MET A 1 101 ? -2.979 3.821 -6.573 1.00 89.81 101 MET A CA 1
ATOM 846 C C . MET A 1 101 ? -4.169 3.631 -5.628 1.00 89.81 101 MET A C 1
ATOM 848 O O . MET A 1 101 ? -5.255 3.284 -6.082 1.00 89.81 101 MET A O 1
ATOM 852 N N . LEU A 1 102 ? -3.989 3.857 -4.322 1.00 89.88 102 LEU A N 1
ATOM 853 C CA . LEU A 1 102 ? -5.079 3.783 -3.343 1.00 89.88 102 LEU A CA 1
ATOM 854 C C . LEU A 1 102 ? -6.178 4.816 -3.643 1.00 89.88 102 LEU A C 1
ATOM 856 O O . LEU A 1 102 ? -7.358 4.519 -3.472 1.00 89.88 102 LEU A O 1
ATOM 860 N N . VAL A 1 103 ? -5.788 6.015 -4.082 1.00 88.88 103 VAL A N 1
ATOM 861 C CA . VAL A 1 103 ? -6.705 7.106 -4.456 1.00 88.88 103 VAL A CA 1
ATOM 862 C C . VAL A 1 103 ? -7.256 6.928 -5.881 1.00 88.88 103 VAL A C 1
ATOM 864 O O . VAL A 1 103 ? -8.247 7.558 -6.242 1.00 88.88 103 VAL A O 1
ATOM 867 N N . GLY A 1 104 ? -6.659 6.040 -6.681 1.00 86.19 104 GLY A N 1
ATOM 868 C CA . GLY A 1 104 ? -7.047 5.779 -8.069 1.00 86.19 104 GLY A CA 1
ATOM 869 C C . GLY A 1 104 ? -6.397 6.715 -9.091 1.00 86.19 104 GLY A C 1
ATOM 870 O O . GLY A 1 104 ? -6.909 6.856 -10.199 1.00 86.19 104 GLY A O 1
ATOM 871 N N . ALA A 1 105 ? -5.288 7.363 -8.735 1.00 86.69 105 ALA A N 1
ATOM 872 C CA . ALA A 1 105 ? -4.481 8.142 -9.667 1.00 86.69 105 ALA A CA 1
ATOM 873 C C . ALA A 1 105 ? -3.575 7.239 -10.525 1.00 86.69 105 ALA A C 1
ATOM 875 O O . ALA A 1 105 ? -3.243 6.114 -10.143 1.00 86.69 105 ALA A O 1
ATOM 876 N N . ASP A 1 106 ? -3.175 7.746 -11.694 1.00 82.75 106 ASP A N 1
ATOM 877 C CA . ASP A 1 106 ? -2.341 6.997 -12.632 1.00 82.75 106 ASP A CA 1
ATOM 878 C C . ASP A 1 106 ? -0.882 6.908 -12.156 1.00 82.75 106 ASP A C 1
ATOM 880 O O . ASP A 1 106 ? -0.298 7.856 -11.629 1.00 82.75 106 ASP A O 1
ATOM 884 N N . VAL A 1 107 ? -0.302 5.736 -12.377 1.00 84.94 107 VAL A N 1
ATOM 885 C CA . VAL A 1 107 ? 1.061 5.332 -12.016 1.00 84.94 107 VAL A CA 1
ATOM 886 C C . VAL A 1 107 ? 1.909 5.007 -13.245 1.00 84.94 107 VAL A C 1
ATOM 888 O O . VAL A 1 107 ? 3.070 4.627 -13.107 1.00 84.94 107 VAL A O 1
ATOM 891 N N . GLY A 1 108 ? 1.359 5.179 -14.451 1.00 85.56 108 GLY A N 1
ATOM 892 C CA . GLY A 1 108 ? 2.081 5.050 -15.715 1.00 85.56 108 GLY A CA 1
ATOM 893 C C . GLY A 1 108 ? 2.665 3.653 -15.964 1.00 85.56 108 GLY A C 1
ATOM 894 O O . GLY A 1 108 ? 3.867 3.544 -16.220 1.00 85.56 108 GLY A O 1
ATOM 895 N N . PRO A 1 109 ? 1.872 2.565 -15.880 1.00 84.69 109 PRO A N 1
ATOM 896 C CA . PRO A 1 109 ? 2.371 1.222 -16.162 1.00 84.69 109 PRO A CA 1
ATOM 897 C C . PRO A 1 109 ? 2.827 1.105 -17.626 1.00 84.69 109 PRO A C 1
ATOM 899 O O . PRO A 1 109 ? 2.128 1.542 -18.541 1.00 84.69 109 PRO A O 1
ATOM 902 N N . ARG A 1 110 ? 3.990 0.489 -17.865 1.00 85.25 110 ARG A N 1
ATOM 903 C CA . ARG A 1 110 ? 4.541 0.283 -19.221 1.00 85.25 110 ARG A CA 1
ATOM 904 C C . ARG A 1 110 ? 4.247 -1.108 -19.772 1.00 85.25 110 ARG A C 1
ATOM 906 O O . ARG A 1 110 ? 4.063 -1.266 -20.977 1.00 85.25 110 ARG A O 1
ATOM 913 N N . ASN A 1 111 ? 4.133 -2.094 -18.886 1.00 86.31 111 ASN A N 1
ATOM 914 C CA . ASN A 1 111 ? 3.949 -3.492 -19.256 1.00 86.31 111 ASN A CA 1
ATOM 915 C C . ASN A 1 111 ? 2.543 -4.013 -18.961 1.00 86.31 111 ASN A C 1
ATOM 917 O O . ASN A 1 111 ? 1.907 -3.622 -17.986 1.00 86.31 111 ASN A O 1
ATOM 921 N N . ARG A 1 112 ? 2.092 -4.998 -19.752 1.00 87.06 112 ARG A N 1
ATOM 922 C CA . ARG A 1 112 ? 0.775 -5.647 -19.582 1.00 87.06 112 ARG A CA 1
ATOM 923 C C . ARG A 1 112 ? 0.577 -6.215 -18.171 1.00 87.06 112 ARG A C 1
ATOM 925 O O . ARG A 1 112 ? -0.523 -6.147 -17.631 1.00 87.06 112 ARG A O 1
ATOM 932 N N . THR A 1 113 ? 1.639 -6.752 -17.567 1.00 85.44 113 THR A N 1
ATOM 933 C CA . THR A 1 113 ? 1.636 -7.280 -16.194 1.00 85.44 113 THR A CA 1
ATOM 934 C C . THR A 1 113 ? 1.456 -6.172 -15.155 1.00 85.44 113 THR A C 1
ATOM 936 O O . THR A 1 113 ? 0.618 -6.312 -14.267 1.00 85.44 113 THR A O 1
ATOM 939 N N . GLN A 1 114 ? 2.164 -5.048 -15.306 1.00 87.38 114 GLN A N 1
ATOM 940 C CA . GLN A 1 114 ? 2.026 -3.864 -14.450 1.00 87.38 114 GLN A CA 1
ATOM 941 C C . GLN A 1 114 ? 0.626 -3.257 -14.566 1.00 87.38 114 GLN A C 1
ATOM 943 O O . GLN A 1 114 ? 0.012 -2.957 -13.548 1.00 87.38 114 GLN A O 1
ATOM 948 N N . THR A 1 115 ? 0.087 -3.129 -15.784 1.00 89.69 115 THR A N 1
ATOM 949 C CA . THR A 1 115 ? -1.261 -2.588 -16.016 1.00 89.69 115 THR A CA 1
ATOM 950 C C . THR A 1 115 ? -2.334 -3.476 -15.395 1.00 89.69 115 THR A C 1
ATOM 952 O O . THR A 1 115 ? -3.244 -2.971 -14.740 1.00 89.69 115 THR A O 1
ATOM 955 N N . CYS A 1 116 ? -2.223 -4.797 -15.557 1.00 90.44 116 CYS A N 1
ATOM 956 C CA . CYS A 1 116 ? -3.147 -5.754 -14.953 1.00 90.44 116 CYS A CA 1
ATOM 957 C C . CYS A 1 116 ? -3.122 -5.646 -13.419 1.00 90.44 116 CYS A C 1
ATOM 959 O O . CYS A 1 116 ? -4.162 -5.461 -12.790 1.00 90.44 116 CYS A O 1
ATOM 961 N N . PHE A 1 117 ? -1.927 -5.665 -12.823 1.00 87.69 117 PHE A N 1
ATOM 962 C CA . PHE A 1 117 ? -1.752 -5.559 -11.375 1.00 87.69 117 PHE A CA 1
ATOM 963 C C . PHE A 1 117 ? -2.244 -4.218 -10.809 1.00 87.69 117 PHE A C 1
ATOM 965 O O . PHE A 1 117 ? -2.989 -4.204 -9.830 1.00 87.69 117 PHE A O 1
ATOM 972 N N . ALA A 1 118 ? -1.896 -3.100 -11.452 1.00 89.69 118 ALA A N 1
ATOM 973 C CA . ALA A 1 118 ? -2.355 -1.771 -11.057 1.00 89.69 118 ALA A CA 1
ATOM 974 C C . ALA A 1 118 ? -3.886 -1.657 -11.130 1.00 89.69 118 ALA A C 1
ATOM 976 O O . ALA A 1 118 ? -4.504 -1.132 -10.208 1.00 89.69 118 ALA A O 1
ATOM 977 N N . SER A 1 119 ? -4.513 -2.223 -12.167 1.00 90.44 119 SER A N 1
ATOM 978 C CA . SER A 1 119 ? -5.977 -2.230 -12.307 1.00 90.44 119 SER A CA 1
ATOM 979 C C . SER A 1 119 ? -6.656 -2.967 -11.148 1.00 90.44 119 SER A C 1
ATOM 981 O O . SER A 1 119 ? -7.602 -2.451 -10.552 1.00 90.44 119 SER A O 1
ATOM 983 N N . PHE A 1 120 ? -6.148 -4.147 -10.778 1.00 90.62 120 PHE A N 1
ATOM 984 C CA . PHE A 1 120 ? -6.659 -4.895 -9.625 1.00 90.62 120 PHE A CA 1
ATOM 985 C C . PHE A 1 120 ? -6.486 -4.128 -8.310 1.00 90.62 120 PHE A C 1
ATOM 987 O O . PHE A 1 120 ? -7.412 -4.088 -7.498 1.00 90.62 120 PHE A O 1
ATOM 994 N N . LEU A 1 121 ? -5.329 -3.494 -8.103 1.00 89.94 121 LEU A N 1
ATOM 995 C CA . LEU A 1 121 ? -5.051 -2.733 -6.886 1.00 89.94 121 LEU A CA 1
ATOM 996 C C . LEU A 1 121 ? -5.889 -1.466 -6.751 1.00 89.94 121 LEU A C 1
ATOM 998 O O . LEU A 1 121 ? -6.289 -1.146 -5.636 1.00 89.94 121 LEU A O 1
ATOM 1002 N N . ILE A 1 122 ? -6.182 -0.766 -7.847 1.00 91.81 122 ILE A N 1
ATOM 1003 C CA . ILE A 1 122 ? -7.048 0.420 -7.819 1.00 91.81 122 ILE A CA 1
ATOM 1004 C C . ILE A 1 122 ? -8.475 0.020 -7.424 1.00 91.81 122 ILE A C 1
ATOM 1006 O O . ILE A 1 122 ? -9.068 0.644 -6.545 1.00 91.81 122 ILE A O 1
ATOM 1010 N N . ILE A 1 123 ? -9.012 -1.067 -7.994 1.00 92.25 123 ILE A N 1
ATOM 1011 C CA . ILE A 1 123 ? -10.339 -1.590 -7.620 1.00 92.25 123 ILE A CA 1
ATOM 1012 C C . ILE A 1 123 ? -10.361 -1.993 -6.140 1.00 92.25 123 ILE A C 1
ATOM 1014 O O . ILE A 1 123 ? -11.283 -1.643 -5.402 1.00 92.25 123 ILE A O 1
ATOM 1018 N N . PHE A 1 124 ? -9.336 -2.712 -5.684 1.00 90.25 124 PHE A N 1
ATOM 1019 C CA . PHE A 1 124 ? -9.244 -3.149 -4.294 1.00 90.25 124 PHE A CA 1
ATOM 1020 C C . PHE A 1 124 ? -9.043 -1.972 -3.322 1.00 90.25 124 PHE A C 1
ATOM 1022 O O . PHE A 1 124 ? -9.655 -1.936 -2.253 1.00 90.25 124 PHE A O 1
ATOM 1029 N N . GLY A 1 125 ? -8.260 -0.966 -3.715 1.00 89.44 125 GLY A N 1
ATOM 1030 C CA . GLY A 1 125 ? -8.070 0.283 -2.978 1.00 89.44 125 GLY A CA 1
ATOM 1031 C C . GLY A 1 125 ? -9.367 1.082 -2.839 1.00 89.44 125 GLY A C 1
ATOM 1032 O O . GLY A 1 125 ? -9.686 1.549 -1.744 1.00 89.44 125 GLY A O 1
ATOM 1033 N N . ALA A 1 126 ? -10.173 1.154 -3.901 1.00 91.12 126 ALA A N 1
ATOM 1034 C CA . ALA A 1 126 ? -11.495 1.777 -3.864 1.00 91.12 126 ALA A CA 1
ATOM 1035 C C . ALA A 1 126 ? -12.449 1.064 -2.886 1.00 91.12 126 ALA A C 1
ATOM 1037 O O . ALA A 1 126 ? -13.172 1.712 -2.130 1.00 91.12 126 ALA A O 1
ATOM 1038 N N . LEU A 1 127 ? -12.417 -0.273 -2.829 1.00 91.62 127 LEU A N 1
ATOM 1039 C CA . LEU A 1 127 ? -13.206 -1.039 -1.856 1.00 91.62 127 LEU A CA 1
ATOM 1040 C C . LEU A 1 127 ? -12.756 -0.776 -0.412 1.00 91.62 127 LEU A C 1
ATOM 1042 O O . LEU A 1 127 ? -13.594 -0.574 0.467 1.00 91.62 127 LEU A O 1
ATOM 1046 N N . ILE A 1 128 ? -11.445 -0.748 -0.155 1.00 88.38 128 ILE A N 1
ATOM 1047 C CA . ILE A 1 128 ? -10.903 -0.482 1.187 1.00 88.38 128 ILE A CA 1
ATOM 1048 C C . ILE A 1 128 ? -11.276 0.920 1.662 1.00 88.38 128 ILE A C 1
ATOM 1050 O O . ILE A 1 128 ? -11.728 1.079 2.797 1.00 88.38 128 ILE A O 1
ATOM 1054 N N . THR A 1 129 ? -11.108 1.931 0.808 1.00 88.56 129 THR A N 1
ATOM 1055 C CA . THR A 1 129 ? -11.463 3.315 1.153 1.00 88.56 129 THR A CA 1
ATOM 1056 C C . THR A 1 129 ? -12.963 3.449 1.421 1.00 88.56 129 THR A C 1
ATOM 1058 O O . THR A 1 129 ? -13.340 4.051 2.427 1.00 88.56 129 THR A O 1
ATOM 1061 N N . ALA A 1 130 ? -13.820 2.798 0.628 1.00 91.12 130 ALA A N 1
ATOM 1062 C CA . ALA A 1 130 ? -15.264 2.753 0.871 1.00 91.12 130 ALA A CA 1
ATOM 1063 C C . ALA A 1 130 ? -15.622 2.113 2.227 1.00 91.12 130 ALA A C 1
ATOM 1065 O O . ALA A 1 130 ? -16.391 2.687 3.002 1.00 91.12 130 ALA A O 1
ATOM 1066 N N . VAL A 1 131 ? -15.031 0.958 2.560 1.00 87.88 131 VAL A N 1
ATOM 1067 C CA . VAL A 1 131 ? -15.250 0.279 3.852 1.00 87.88 131 VAL A CA 1
ATOM 1068 C C . VAL A 1 131 ? -14.758 1.131 5.021 1.00 87.88 131 VAL A C 1
ATOM 1070 O O . VAL A 1 131 ? -15.407 1.191 6.066 1.00 87.88 131 VAL A O 1
ATOM 1073 N N . MET A 1 132 ? -13.630 1.823 4.859 1.00 86.25 132 MET A N 1
ATOM 1074 C CA . MET A 1 132 ? -13.111 2.725 5.882 1.00 86.25 132 MET A CA 1
ATOM 1075 C C . MET A 1 132 ? -1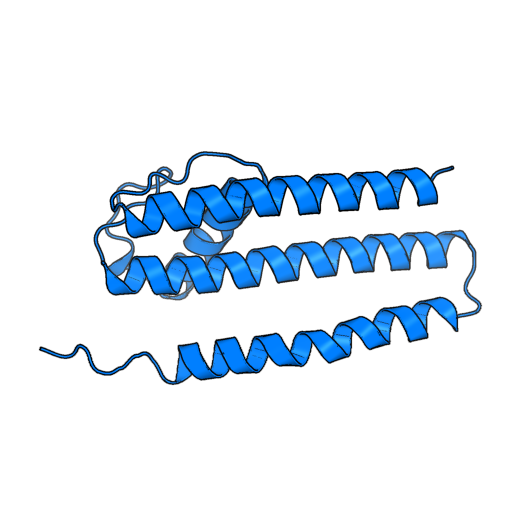4.061 3.885 6.171 1.00 86.25 132 MET A C 1
ATOM 1077 O O . MET A 1 132 ? -14.348 4.144 7.342 1.00 86.25 132 MET A O 1
ATOM 1081 N N . PHE A 1 133 ? -14.580 4.554 5.139 1.00 85.44 133 PHE A N 1
ATOM 1082 C CA . PHE A 1 133 ? -15.559 5.627 5.323 1.00 85.44 133 PHE A CA 1
ATOM 1083 C C . PHE A 1 133 ? -16.864 5.116 5.93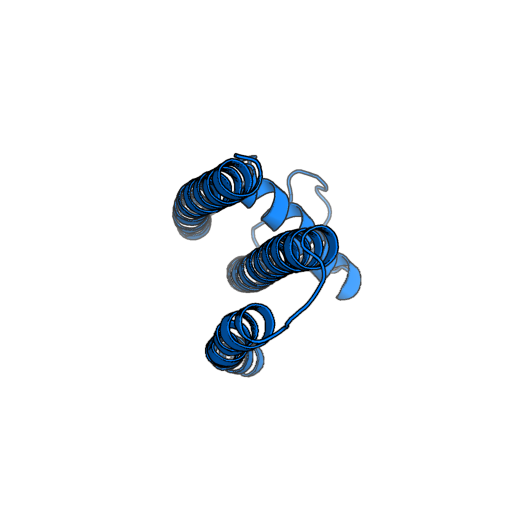7 1.00 85.44 133 PHE A C 1
ATOM 1085 O O . PHE A 1 133 ? -17.394 5.760 6.841 1.00 85.44 133 PHE A O 1
ATOM 1092 N N . GLY A 1 134 ? -17.333 3.929 5.539 1.00 86.88 134 GLY A N 1
ATOM 1093 C CA . GLY A 1 134 ? -18.505 3.293 6.148 1.00 86.88 134 GLY A CA 1
ATOM 1094 C C . GLY A 1 134 ? -18.322 3.025 7.645 1.00 86.88 134 GLY A C 1
ATOM 1095 O O . GLY A 1 134 ? -19.181 3.376 8.452 1.00 86.88 134 GLY A O 1
ATOM 1096 N N . ASN A 1 135 ? -17.169 2.479 8.039 1.00 83.12 135 ASN A N 1
ATOM 1097 C CA . ASN A 1 135 ? -16.855 2.227 9.447 1.00 83.12 135 ASN A CA 1
ATOM 1098 C C . ASN A 1 135 ? -16.742 3.521 10.263 1.00 83.12 135 ASN A C 1
ATOM 1100 O O . ASN A 1 135 ? -17.143 3.539 11.423 1.00 83.12 135 ASN A O 1
ATOM 1104 N N . MET A 1 136 ? -16.214 4.601 9.680 1.00 83.00 136 MET A N 1
ATOM 1105 C CA . MET A 1 136 ? -16.165 5.904 10.349 1.00 83.00 136 MET A CA 1
ATOM 1106 C C . MET A 1 136 ? -17.559 6.521 10.505 1.00 83.00 136 MET A C 1
ATOM 1108 O O . MET A 1 136 ? -17.861 7.028 11.580 1.00 83.00 136 MET A O 1
ATOM 1112 N N . ALA A 1 137 ? -18.433 6.412 9.501 1.00 84.88 137 ALA A N 1
ATOM 1113 C CA . ALA A 1 137 ? -19.801 6.928 9.575 1.00 84.88 137 ALA A CA 1
ATOM 1114 C C . ALA A 1 137 ? -20.614 6.271 10.705 1.00 84.88 137 ALA A C 1
ATOM 1116 O O . ALA A 1 137 ? -21.243 6.974 11.490 1.00 84.88 137 ALA A O 1
ATOM 1117 N N . VAL A 1 138 ? -20.527 4.944 10.850 1.00 82.12 138 VAL A N 1
ATOM 1118 C CA . VAL A 1 138 ? -21.198 4.193 11.934 1.00 82.12 138 VAL A CA 1
ATOM 1119 C C . VAL A 1 138 ? -20.638 4.537 13.319 1.00 82.12 138 VAL A C 1
ATOM 1121 O O . VAL A 1 138 ? -21.330 4.404 14.320 1.00 82.12 138 VAL A O 1
ATOM 1124 N N . LEU A 1 139 ? -19.374 4.959 13.407 1.00 74.00 139 LEU A N 1
ATOM 1125 C CA . LEU A 1 139 ? -18.775 5.393 14.673 1.00 74.00 139 LEU A CA 1
ATOM 1126 C C . LEU A 1 139 ? -19.177 6.820 15.073 1.00 74.00 139 LEU A C 1
ATOM 1128 O O . LEU A 1 139 ? -18.994 7.180 16.235 1.00 74.00 139 LEU A O 1
ATOM 1132 N N . MET A 1 140 ? -19.659 7.629 14.125 1.00 73.31 140 MET A N 1
ATOM 1133 C CA . MET A 1 140 ? -20.075 9.017 14.351 1.00 73.31 140 MET A CA 1
ATOM 1134 C C . MET A 1 140 ? -21.587 9.170 14.566 1.00 73.31 140 MET A C 1
ATOM 1136 O O . MET A 1 140 ? -22.002 10.204 15.089 1.00 73.31 140 MET A O 1
ATOM 1140 N N . SER A 1 141 ? -22.388 8.175 14.167 1.00 70.06 141 SER A N 1
ATOM 1141 C CA . SER A 1 141 ? -23.824 8.067 14.467 1.00 70.06 141 SER A CA 1
ATOM 1142 C C . SER A 1 141 ? -24.076 7.513 15.864 1.00 70.06 141 SER A C 1
ATOM 1144 O O . SER A 1 141 ? -24.954 8.060 16.561 1.00 70.06 141 SER A O 1
#

Radius of gyration: 18.04 Å; chains: 1; bounding box: 46×30×50 Å

Sequence (141 aa):
KDSSEVDLSSILFLLGILKIYRIARLNRIINFMRAKYDVKLLLRICQLLFFLLMYVHLVACAWWIIVSYDQNWVPPADQSQIFEAEATYKYWVSFYNSVMMLVGADVGPRNRTQTCFASFLIIFGALITAVMFGNMAVLMS